Protein AF-A0AA41RZQ9-F1 (afdb_monomer_lite)

Structure (mmCIF, N/CA/C/O backbone):
data_AF-A0AA41RZQ9-F1
#
_entry.id   AF-A0AA41RZQ9-F1
#
loop_
_atom_site.group_PDB
_atom_site.id
_atom_site.type_symbol
_atom_site.label_atom_id
_atom_site.label_alt_id
_atom_site.label_comp_id
_atom_site.label_asym_id
_atom_site.label_entity_id
_atom_site.label_seq_id
_atom_site.pdbx_PDB_ins_code
_atom_site.Cartn_x
_atom_site.Cartn_y
_atom_site.Cartn_z
_atom_site.occupancy
_atom_site.B_iso_or_equiv
_atom_site.auth_seq_id
_atom_site.auth_comp_id
_atom_site.auth_asym_id
_atom_site.auth_atom_id
_atom_site.pdbx_PDB_model_num
ATOM 1 N N . MET A 1 1 ? -15.649 8.522 18.827 1.00 57.09 1 MET A N 1
ATOM 2 C CA . MET A 1 1 ? -14.941 8.444 17.532 1.00 57.09 1 MET A CA 1
ATOM 3 C C . MET A 1 1 ? -14.720 9.834 16.928 1.00 57.09 1 MET A C 1
ATOM 5 O O . MET A 1 1 ? -15.379 10.182 15.970 1.00 57.09 1 MET A O 1
ATOM 9 N N . PHE A 1 2 ? -13.827 10.656 17.493 1.00 58.47 2 PHE A N 1
ATOM 10 C CA . PHE A 1 2 ? -13.398 11.924 16.856 1.00 58.47 2 PHE A CA 1
ATOM 11 C C . PHE A 1 2 ? -11.950 12.274 17.238 1.00 58.47 2 PHE A C 1
ATOM 13 O O . PHE A 1 2 ? -11.165 12.688 16.394 1.00 58.47 2 PHE A O 1
ATOM 20 N N . VAL A 1 3 ? -11.557 12.008 18.491 1.00 63.50 3 VAL A N 1
ATOM 21 C CA . VAL A 1 3 ? -10.200 12.287 19.000 1.00 63.50 3 VAL A CA 1
ATOM 22 C C . VAL A 1 3 ? -9.139 11.362 18.390 1.00 63.50 3 VAL A C 1
ATOM 24 O O . VAL A 1 3 ? -8.074 11.828 18.005 1.00 63.50 3 VAL A O 1
ATOM 27 N N . VAL A 1 4 ? -9.437 10.066 18.242 1.00 66.88 4 VAL A N 1
ATOM 28 C CA . VAL A 1 4 ? -8.477 9.084 17.702 1.00 66.88 4 VAL A CA 1
ATOM 29 C C . VAL A 1 4 ? -8.164 9.367 16.232 1.00 66.88 4 VAL A C 1
ATOM 31 O O . VAL A 1 4 ? -7.001 9.401 15.856 1.00 66.88 4 VAL A O 1
ATOM 34 N N . ASN A 1 5 ? -9.174 9.694 15.427 1.00 63.34 5 ASN A N 1
ATOM 35 C CA . ASN A 1 5 ? -8.985 10.026 14.014 1.00 63.34 5 ASN A CA 1
ATOM 36 C C . ASN A 1 5 ? -8.180 11.316 13.826 1.00 63.34 5 ASN A C 1
ATOM 38 O O . ASN A 1 5 ? -7.291 11.356 12.983 1.00 63.34 5 ASN A O 1
ATOM 42 N N . GLY A 1 6 ? -8.414 12.333 14.665 1.00 67.25 6 GLY A N 1
ATOM 43 C CA . GLY A 1 6 ? -7.599 13.551 14.673 1.00 67.25 6 GLY A CA 1
ATOM 44 C C . GLY A 1 6 ? -6.131 13.289 15.025 1.00 67.25 6 GLY A C 1
ATOM 45 O O . GLY A 1 6 ? -5.241 13.883 14.418 1.00 67.25 6 GLY A O 1
ATOM 46 N N . LEU A 1 7 ? -5.861 12.355 15.944 1.00 64.56 7 LEU A N 1
ATOM 47 C CA . LEU A 1 7 ? -4.500 11.920 16.263 1.00 64.56 7 LEU A CA 1
ATOM 48 C C . LEU A 1 7 ? -3.869 11.148 15.096 1.00 64.56 7 LEU A C 1
ATOM 50 O O . LEU A 1 7 ? -2.744 11.466 14.722 1.00 64.56 7 LEU A O 1
ATOM 54 N N . ILE A 1 8 ? -4.594 10.219 14.457 1.00 69.00 8 ILE A N 1
ATOM 55 C CA . ILE A 1 8 ? -4.119 9.500 13.260 1.00 69.00 8 ILE A CA 1
ATOM 56 C C . ILE A 1 8 ? -3.771 10.498 12.145 1.00 69.00 8 ILE A C 1
ATOM 58 O O . ILE A 1 8 ? -2.697 10.399 11.561 1.00 69.00 8 ILE A O 1
ATOM 62 N N . THR A 1 9 ? -4.618 11.506 11.894 1.00 65.06 9 THR A N 1
ATOM 63 C CA . THR A 1 9 ? -4.348 12.553 10.893 1.00 65.06 9 THR A CA 1
ATOM 64 C C . THR A 1 9 ? -3.128 13.409 11.261 1.00 65.06 9 THR A C 1
ATOM 66 O O . THR A 1 9 ? -2.341 13.753 10.381 1.00 65.06 9 THR A O 1
ATOM 69 N N . CYS A 1 10 ? -2.941 13.767 12.535 1.00 67.12 10 CYS A N 1
ATOM 70 C CA . CYS A 1 10 ? -1.769 14.532 12.975 1.00 67.12 10 CYS A CA 1
ATOM 71 C C . CYS A 1 10 ? -0.471 13.737 12.809 1.00 67.12 10 CYS A C 1
ATOM 73 O O . CYS A 1 10 ? 0.483 14.254 12.234 1.00 67.12 10 CYS A O 1
ATOM 75 N N . TYR A 1 11 ? -0.442 12.480 13.255 1.00 63.09 11 TYR A N 1
ATOM 76 C CA . TYR A 1 11 ? 0.741 11.628 13.124 1.00 63.09 11 TYR A CA 1
ATOM 77 C C . TYR A 1 11 ? 1.063 11.320 11.657 1.00 63.09 11 TYR A C 1
ATOM 79 O O . TYR A 1 11 ? 2.214 11.407 11.249 1.00 63.09 11 TYR A O 1
ATOM 87 N N . ALA A 1 12 ? 0.048 11.091 10.826 1.00 65.25 12 ALA A N 1
ATOM 88 C CA . ALA A 1 12 ? 0.201 10.915 9.386 1.00 65.25 12 ALA A CA 1
ATOM 89 C C . ALA A 1 12 ? 0.819 12.137 8.680 1.00 65.25 12 ALA A C 1
ATOM 91 O O . ALA A 1 12 ? 1.601 11.992 7.745 1.00 65.25 12 ALA A O 1
ATOM 92 N N . ARG A 1 13 ? 0.485 13.354 9.122 1.00 61.97 13 ARG A N 1
ATOM 93 C CA . ARG A 1 13 ? 0.969 14.605 8.511 1.00 61.97 13 ARG A CA 1
ATOM 94 C C . ARG A 1 13 ? 2.348 15.045 8.996 1.00 61.97 13 ARG A C 1
ATOM 96 O O . ARG A 1 13 ? 2.924 15.932 8.381 1.00 61.97 13 ARG A O 1
ATOM 103 N N . LEU A 1 14 ? 2.861 14.434 10.060 1.00 63.09 14 LEU A N 1
ATOM 104 C CA . LEU A 1 14 ? 4.212 14.643 10.583 1.00 63.09 14 LEU A CA 1
ATOM 105 C C . LEU A 1 14 ? 5.202 13.577 10.069 1.00 63.09 14 LEU A C 1
ATOM 107 O O . LEU A 1 14 ? 6.242 13.392 10.684 1.00 63.09 14 LEU A O 1
ATOM 111 N N . GLU A 1 15 ? 4.850 12.841 9.001 1.00 62.88 15 GLU A N 1
ATOM 112 C CA . GLU A 1 15 ? 5.563 11.647 8.488 1.00 62.88 15 GLU A CA 1
ATOM 113 C C . GLU A 1 15 ? 5.684 10.493 9.513 1.00 62.88 15 GLU A C 1
ATOM 115 O O . GLU A 1 15 ? 6.257 9.439 9.240 1.00 62.88 15 GLU A O 1
ATOM 120 N N . GLU A 1 16 ? 5.025 10.622 10.668 1.00 64.56 16 GLU A N 1
ATOM 121 C CA . GLU A 1 16 ? 4.957 9.647 11.763 1.00 64.56 16 GLU A CA 1
ATOM 122 C C . GLU A 1 16 ? 3.873 8.585 11.509 1.00 64.56 16 GLU A C 1
ATOM 124 O O . GLU A 1 16 ? 2.996 8.272 12.324 1.00 64.56 16 GLU A O 1
ATOM 129 N N . LEU A 1 17 ? 3.952 7.995 10.324 1.00 66.75 17 LEU A N 1
ATOM 130 C CA . LEU A 1 17 ? 3.040 6.997 9.783 1.00 66.75 17 LEU A CA 1
ATOM 131 C C . LEU A 1 17 ? 2.806 5.770 10.659 1.00 66.75 17 LEU A C 1
ATOM 133 O O . LEU A 1 17 ? 1.712 5.205 10.683 1.00 66.75 17 LEU A O 1
ATOM 137 N N . GLY A 1 18 ? 3.832 5.348 11.390 1.00 61.91 18 GLY A N 1
ATOM 138 C CA . GLY A 1 18 ? 3.736 4.210 12.299 1.00 61.91 18 GLY A CA 1
ATOM 139 C C . GLY A 1 18 ? 2.870 4.507 13.524 1.00 61.91 18 GLY A C 1
ATOM 140 O O . GLY A 1 18 ? 2.156 3.623 14.002 1.00 61.91 18 GLY A O 1
ATOM 141 N N . LEU A 1 19 ? 2.896 5.747 14.023 1.00 65.50 19 LEU A N 1
ATOM 142 C CA . LEU A 1 19 ? 2.047 6.179 15.136 1.00 65.50 19 LEU A CA 1
ATOM 143 C C . LEU A 1 19 ? 0.600 6.350 14.683 1.00 65.50 19 LEU A C 1
ATOM 145 O O . LEU A 1 19 ? -0.313 5.925 15.394 1.00 65.50 19 LEU A O 1
ATOM 149 N N . ALA A 1 20 ? 0.406 6.859 13.464 1.00 67.69 20 ALA A N 1
ATOM 150 C CA . ALA A 1 20 ? -0.893 6.847 12.813 1.00 67.69 20 ALA A CA 1
ATOM 151 C C . ALA A 1 20 ? -1.441 5.406 12.743 1.00 67.69 20 ALA A C 1
ATOM 153 O O . ALA A 1 20 ? -2.563 5.160 13.185 1.00 67.69 20 ALA A O 1
ATOM 154 N N . ARG A 1 21 ? -0.629 4.429 12.296 1.00 71.38 21 ARG A N 1
ATOM 155 C CA . ARG A 1 21 ? -1.060 3.027 12.113 1.00 71.38 21 ARG A CA 1
ATOM 156 C C . ARG A 1 21 ? -1.428 2.331 13.416 1.00 71.38 21 ARG A C 1
ATOM 158 O O . ARG A 1 21 ? -2.428 1.633 13.474 1.00 71.38 21 ARG A O 1
ATOM 165 N N . LYS A 1 22 ? -0.665 2.550 14.488 1.00 69.31 22 LYS A N 1
ATOM 166 C CA . LYS A 1 22 ? -0.963 1.949 15.800 1.00 69.31 22 LYS A CA 1
ATOM 167 C C . LYS A 1 22 ? -2.281 2.433 16.377 1.00 69.31 22 LYS A C 1
ATOM 169 O O . LYS A 1 22 ? -3.031 1.647 16.947 1.00 69.31 22 LYS A O 1
ATOM 174 N N . LEU A 1 23 ? -2.553 3.724 16.231 1.00 70.44 23 LEU A N 1
ATOM 175 C CA . LEU A 1 23 ? -3.832 4.281 16.642 1.00 70.44 23 LEU A CA 1
ATOM 176 C C . LEU A 1 23 ? -4.957 3.731 15.777 1.00 70.44 23 LEU A C 1
ATOM 178 O O . LEU A 1 23 ? -6.001 3.369 16.298 1.00 70.44 23 LEU A O 1
ATOM 182 N N . PHE A 1 24 ? -4.711 3.603 14.480 1.00 68.62 24 PHE A N 1
ATOM 183 C CA . PHE A 1 24 ? -5.636 3.017 13.529 1.00 68.62 24 PHE A CA 1
ATOM 184 C C . PHE A 1 24 ? -5.972 1.537 13.827 1.00 68.62 24 PHE A C 1
ATOM 186 O O . PHE A 1 24 ? -7.134 1.133 13.764 1.00 68.62 24 PHE A O 1
ATOM 193 N N . ASP A 1 25 ? -4.992 0.734 14.243 1.00 71.56 25 ASP A N 1
ATOM 194 C CA . ASP A 1 25 ? -5.188 -0.686 14.552 1.00 71.56 25 ASP A CA 1
ATOM 195 C C . ASP A 1 25 ? -5.919 -0.915 15.887 1.00 71.56 25 ASP A C 1
ATOM 197 O O . ASP A 1 25 ? -6.648 -1.899 16.013 1.00 71.56 25 ASP A O 1
ATOM 201 N N . GLN A 1 26 ? -5.768 0.005 16.851 1.00 73.94 26 GLN A N 1
ATOM 202 C CA . GLN A 1 26 ? -6.446 -0.005 18.160 1.00 73.94 26 GLN A CA 1
ATOM 203 C C . GLN A 1 26 ? -7.918 0.419 18.100 1.00 73.94 26 GLN A C 1
ATOM 205 O O . GLN A 1 26 ? -8.649 0.284 19.084 1.00 73.94 26 GLN A O 1
ATOM 210 N N . VAL A 1 27 ? -8.370 0.937 16.960 1.00 73.31 27 VAL A N 1
ATOM 211 C CA . VAL A 1 27 ? -9.779 1.241 16.741 1.00 73.31 27 VAL A CA 1
ATOM 212 C C . VAL A 1 27 ? -10.515 -0.071 16.445 1.00 73.31 27 VAL A C 1
ATOM 214 O O . VAL A 1 27 ? -10.282 -0.710 15.424 1.00 73.31 27 VAL A O 1
ATOM 217 N N . GLN A 1 28 ? -11.402 -0.477 17.361 1.00 63.06 28 GLN A N 1
ATOM 218 C CA . GLN A 1 28 ? -12.206 -1.704 17.248 1.00 63.06 28 GLN A CA 1
ATOM 219 C C . GLN A 1 28 ? -13.227 -1.626 16.095 1.00 63.06 28 GLN A C 1
ATOM 221 O O . GLN A 1 28 ? -13.460 -2.614 15.408 1.00 63.06 28 GLN A O 1
ATOM 226 N N . GLU A 1 29 ? -13.796 -0.436 15.867 1.00 61.56 29 GLU A N 1
ATOM 227 C CA . GLU A 1 29 ? -14.684 -0.106 14.745 1.00 61.56 29 GLU A CA 1
ATOM 228 C C . GLU A 1 29 ? -14.038 0.993 13.905 1.00 61.56 29 GLU A C 1
ATOM 230 O O . GLU A 1 29 ? -14.179 2.187 14.178 1.00 61.56 29 GLU A O 1
ATOM 235 N N . ARG A 1 30 ? -13.231 0.576 12.927 1.00 71.31 30 ARG A N 1
ATOM 236 C CA . ARG A 1 30 ? -12.500 1.491 12.045 1.00 71.31 30 ARG A CA 1
ATOM 237 C C . ARG A 1 30 ? -13.498 2.185 11.134 1.00 71.31 30 ARG A C 1
ATOM 239 O O . ARG A 1 30 ? -14.131 1.542 10.301 1.00 71.31 30 ARG A O 1
ATOM 246 N N . ASP A 1 31 ? -13.638 3.495 11.298 1.00 66.31 31 ASP A N 1
ATOM 247 C CA . ASP A 1 31 ? -14.477 4.313 10.431 1.00 66.31 31 ASP A CA 1
ATOM 248 C C . ASP A 1 31 ? -13.686 4.836 9.222 1.00 66.31 31 ASP A C 1
ATOM 250 O O . ASP A 1 31 ? -12.456 4.786 9.159 1.00 66.31 31 ASP A O 1
ATOM 254 N N . ILE A 1 32 ? -14.400 5.366 8.236 1.00 59.38 32 ILE A N 1
ATOM 255 C CA . ILE A 1 32 ? -13.812 5.869 6.986 1.00 59.38 32 ILE A CA 1
ATOM 256 C C . ILE A 1 32 ? -12.765 6.970 7.248 1.00 59.38 32 ILE A C 1
ATOM 258 O O . ILE A 1 32 ? -11.804 7.126 6.496 1.00 59.38 32 ILE A O 1
ATOM 262 N N . VAL A 1 33 ? -12.899 7.719 8.342 1.00 69.12 33 VAL A N 1
ATOM 263 C CA . VAL A 1 33 ? -11.984 8.813 8.685 1.00 69.12 33 VAL A CA 1
ATOM 264 C C . VAL A 1 33 ? -10.650 8.272 9.219 1.00 69.12 33 VAL A C 1
ATOM 266 O O . VAL A 1 33 ? -9.596 8.847 8.931 1.00 69.12 33 VAL A O 1
ATOM 269 N N . SER A 1 34 ? -10.666 7.142 9.930 1.00 64.44 34 SER A N 1
ATOM 270 C CA . SER A 1 34 ? -9.462 6.451 10.404 1.00 64.44 34 SER A CA 1
ATOM 271 C C . SER A 1 34 ? -8.603 5.916 9.243 1.00 64.44 34 SER A C 1
ATOM 273 O O . SER A 1 34 ? -7.396 6.165 9.215 1.00 64.44 34 SER A O 1
ATOM 275 N N . TRP A 1 35 ? -9.216 5.300 8.224 1.00 67.81 35 TRP A N 1
ATOM 276 C CA . TRP A 1 35 ? -8.515 4.797 7.030 1.00 67.81 35 TRP A CA 1
ATOM 277 C C . TRP A 1 35 ? -7.963 5.941 6.170 1.00 67.81 35 TRP A C 1
ATOM 279 O O . TRP A 1 35 ? -6.797 5.916 5.771 1.00 67.81 35 TRP A O 1
ATOM 289 N N . ASN A 1 36 ? -8.756 7.001 5.973 1.00 62.78 36 ASN A N 1
ATOM 290 C CA . ASN A 1 36 ? -8.339 8.187 5.214 1.00 62.78 36 ASN A CA 1
ATOM 291 C C . ASN A 1 36 ? -7.133 8.891 5.843 1.00 62.78 36 ASN A C 1
ATOM 293 O O . ASN A 1 36 ? -6.280 9.434 5.143 1.00 62.78 36 ASN A O 1
ATOM 297 N N . SER A 1 37 ? -7.038 8.855 7.169 1.00 69.44 37 SER A N 1
ATOM 298 C CA . SER A 1 37 ? -5.905 9.423 7.894 1.00 69.44 37 SER A CA 1
ATOM 299 C C . SER A 1 37 ? -4.635 8.592 7.714 1.00 69.44 37 SER A C 1
ATOM 301 O O . SER A 1 37 ? -3.552 9.157 7.597 1.00 69.44 37 SER A O 1
ATOM 303 N N . MET A 1 38 ? -4.756 7.267 7.626 1.00 69.69 38 MET A N 1
ATOM 304 C CA . MET A 1 38 ? -3.619 6.386 7.368 1.00 69.69 38 MET A CA 1
ATOM 305 C C . MET A 1 38 ? -3.035 6.562 5.979 1.00 69.69 38 MET A C 1
ATOM 307 O O . MET A 1 38 ? -1.822 6.703 5.827 1.00 69.69 38 MET A O 1
ATOM 311 N N . ILE A 1 39 ? -3.901 6.593 4.975 1.00 63.88 39 ILE A N 1
ATOM 312 C CA . ILE A 1 39 ? -3.506 6.712 3.572 1.00 63.88 39 ILE A CA 1
ATOM 313 C C . ILE A 1 39 ? -2.881 8.091 3.309 1.00 63.88 39 ILE A C 1
ATOM 315 O O . ILE A 1 39 ? -1.841 8.190 2.657 1.00 63.88 39 ILE A O 1
ATOM 319 N N . ALA A 1 40 ? -3.429 9.154 3.910 1.00 65.69 40 ALA A N 1
ATOM 320 C CA . ALA A 1 40 ? -2.863 10.500 3.812 1.00 65.69 40 ALA A CA 1
ATOM 321 C C . ALA A 1 40 ? -1.444 10.608 4.397 1.00 65.69 40 ALA A C 1
ATOM 323 O O . ALA A 1 40 ? -0.656 11.440 3.947 1.00 65.69 40 ALA A O 1
ATOM 324 N N . GLY A 1 41 ? -1.098 9.768 5.373 1.00 62.72 41 GLY A N 1
ATOM 325 C CA . GLY A 1 41 ? 0.270 9.692 5.865 1.00 62.72 41 GLY A CA 1
ATOM 326 C C . GLY A 1 41 ? 1.166 8.854 4.962 1.00 62.72 41 GLY A C 1
ATOM 327 O O . GLY A 1 41 ? 2.282 9.275 4.686 1.00 62.72 41 GLY A O 1
ATOM 328 N N . TYR A 1 42 ? 0.680 7.725 4.424 1.00 61.50 42 TYR A N 1
ATOM 329 C CA . TYR A 1 42 ? 1.497 6.809 3.599 1.00 61.50 42 TYR A CA 1
ATOM 330 C C . TYR A 1 42 ? 1.827 7.416 2.242 1.00 61.50 42 TYR A C 1
ATOM 332 O O . TYR A 1 42 ? 2.835 7.073 1.631 1.00 61.50 42 TYR A O 1
ATOM 340 N N . SER A 1 43 ? 1.029 8.394 1.820 1.00 54.91 43 SER A N 1
ATOM 341 C CA . SER A 1 43 ? 1.289 9.271 0.685 1.00 54.91 43 SER A CA 1
ATOM 342 C C . SER A 1 43 ? 2.550 10.148 0.830 1.00 54.91 43 SER A C 1
ATOM 344 O O . SER A 1 43 ? 2.918 10.791 -0.154 1.00 54.91 43 SER A O 1
ATOM 346 N N . GLN A 1 44 ? 3.199 10.202 2.002 1.00 57.31 44 GLN A N 1
ATOM 347 C CA . GLN A 1 44 ? 4.433 10.971 2.237 1.00 57.31 44 GLN A CA 1
ATOM 348 C C . GLN A 1 44 ? 5.698 10.103 2.409 1.00 57.31 44 GLN A C 1
ATOM 350 O O . GLN A 1 44 ? 6.787 10.659 2.477 1.00 57.31 44 GLN A O 1
ATOM 355 N N . CYS A 1 45 ? 5.606 8.763 2.428 1.00 55.53 45 CYS A N 1
ATOM 356 C CA . CYS A 1 45 ? 6.773 7.887 2.621 1.00 55.53 45 CYS A CA 1
ATOM 357 C C . CYS A 1 45 ? 6.944 6.834 1.510 1.00 55.53 45 CYS A C 1
ATOM 359 O O . CYS A 1 45 ? 5.992 6.175 1.099 1.00 55.53 45 CYS A O 1
ATOM 361 N N . ASP A 1 46 ? 8.193 6.665 1.068 1.00 59.84 46 ASP A N 1
ATOM 362 C CA . ASP A 1 46 ? 8.659 5.850 -0.064 1.00 59.84 46 ASP A CA 1
ATOM 363 C C . ASP A 1 46 ? 8.269 4.352 -0.058 1.00 59.84 46 ASP A C 1
ATOM 365 O O . ASP A 1 46 ? 7.848 3.763 0.941 1.00 59.84 46 ASP A O 1
ATOM 369 N N . GLY A 1 47 ? 8.489 3.697 -1.209 1.00 55.72 47 GLY A N 1
ATOM 370 C CA . GLY A 1 47 ? 8.012 2.348 -1.545 1.00 55.72 47 GLY A CA 1
ATOM 371 C C . GLY A 1 47 ? 8.464 1.172 -0.657 1.00 55.72 47 GLY A C 1
ATOM 372 O O . GLY A 1 47 ? 7.950 0.064 -0.800 1.00 55.72 47 GLY A O 1
ATOM 373 N N . ILE A 1 48 ? 9.376 1.376 0.295 1.00 57.56 48 ILE A N 1
ATOM 374 C CA . ILE A 1 48 ? 9.764 0.346 1.277 1.00 57.56 48 ILE A CA 1
ATOM 375 C C . ILE A 1 48 ? 8.673 0.169 2.351 1.00 57.56 48 ILE A C 1
ATOM 377 O O . ILE A 1 48 ? 8.400 -0.955 2.774 1.00 57.56 48 ILE A O 1
ATOM 381 N N . SER A 1 49 ? 7.995 1.253 2.748 1.00 61.72 49 SER A N 1
ATOM 382 C CA . SER A 1 49 ? 6.984 1.249 3.820 1.00 61.72 49 SER A CA 1
ATOM 383 C C . SER A 1 49 ? 5.748 0.417 3.480 1.00 61.72 49 SER A C 1
ATOM 385 O O . SER A 1 49 ? 5.157 -0.225 4.347 1.00 61.72 49 SER A O 1
ATOM 387 N N . TYR A 1 50 ? 5.398 0.365 2.202 1.00 65.25 50 TYR A N 1
ATOM 388 C CA . TYR A 1 50 ? 4.274 -0.420 1.717 1.00 65.25 50 TYR A CA 1
ATOM 389 C C . TYR A 1 50 ? 4.580 -1.922 1.712 1.00 65.25 50 TYR A C 1
ATOM 391 O O . TYR A 1 50 ? 3.749 -2.716 2.147 1.00 65.25 50 TYR A O 1
ATOM 399 N N . GLY A 1 51 ? 5.784 -2.332 1.294 1.00 67.31 51 GLY A N 1
ATOM 400 C CA . GLY A 1 51 ? 6.149 -3.753 1.211 1.00 67.31 51 GLY A CA 1
ATOM 401 C C . GLY A 1 51 ? 6.036 -4.485 2.553 1.00 67.31 51 GLY A C 1
ATOM 402 O O . GLY A 1 51 ? 5.580 -5.627 2.603 1.00 67.31 51 GLY A O 1
ATOM 403 N N . CYS A 1 52 ? 6.373 -3.810 3.654 1.00 66.31 52 CYS A N 1
ATOM 404 C CA . CYS A 1 52 ? 6.229 -4.354 5.005 1.00 66.31 52 CYS A CA 1
ATOM 405 C C . CYS A 1 52 ? 4.764 -4.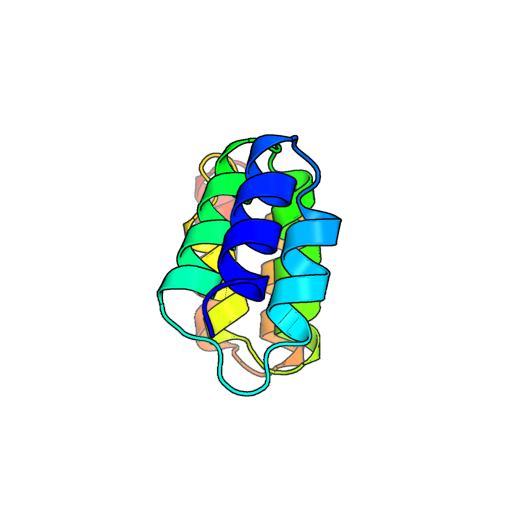506 5.440 1.00 66.31 52 CYS A C 1
ATOM 407 O O . CYS A 1 52 ? 4.417 -5.479 6.108 1.00 66.31 52 CYS A O 1
ATOM 409 N N . MET A 1 53 ? 3.894 -3.571 5.060 1.00 68.12 53 MET A N 1
ATOM 410 C CA . MET A 1 53 ? 2.471 -3.668 5.374 1.00 68.12 53 MET A CA 1
ATOM 411 C C . MET A 1 53 ? 1.766 -4.746 4.554 1.00 68.12 53 MET A C 1
ATOM 413 O O . MET A 1 53 ? 0.958 -5.487 5.102 1.00 68.12 53 MET A O 1
ATOM 417 N N . ILE A 1 54 ? 2.110 -4.872 3.273 1.00 73.31 54 ILE A N 1
ATOM 418 C CA . ILE A 1 54 ? 1.633 -5.957 2.411 1.00 73.31 54 ILE A CA 1
ATOM 419 C C . ILE A 1 54 ? 1.987 -7.305 3.032 1.00 73.31 54 ILE A C 1
ATOM 421 O O . ILE A 1 54 ? 1.123 -8.158 3.185 1.00 73.31 54 ILE A O 1
ATOM 425 N N . PHE A 1 55 ? 3.236 -7.481 3.466 1.00 73.62 55 PHE A N 1
ATOM 426 C CA . PHE A 1 55 ? 3.655 -8.709 4.139 1.00 73.62 55 PHE A CA 1
ATOM 427 C C . PHE A 1 55 ? 2.876 -8.959 5.442 1.00 73.62 55 PHE A C 1
ATOM 429 O O . PHE A 1 55 ? 2.453 -10.082 5.713 1.00 73.62 55 PHE A O 1
ATOM 436 N N . GLY A 1 56 ? 2.649 -7.909 6.236 1.00 71.25 56 GLY A N 1
ATOM 437 C CA . GLY A 1 56 ? 1.867 -7.987 7.469 1.00 71.25 56 GLY A CA 1
ATOM 438 C C . GLY A 1 56 ? 0.418 -8.416 7.233 1.00 71.25 56 GLY A C 1
ATOM 439 O O . GLY A 1 56 ? -0.063 -9.320 7.912 1.00 71.25 56 GLY A O 1
ATOM 440 N N . TYR A 1 57 ? -0.254 -7.815 6.254 1.00 73.50 57 TYR A N 1
ATOM 441 C CA . TYR A 1 57 ? -1.626 -8.158 5.890 1.00 73.50 57 TYR A CA 1
ATOM 442 C C . TYR A 1 57 ? -1.729 -9.577 5.317 1.00 73.50 57 TYR A C 1
ATOM 444 O O . TYR A 1 57 ? -2.575 -10.354 5.758 1.00 73.50 57 TYR A O 1
ATOM 452 N N . MET A 1 58 ? -0.788 -9.964 4.450 1.00 74.50 58 MET A N 1
ATOM 453 C CA . MET A 1 58 ? -0.708 -11.322 3.907 1.00 74.50 58 MET A CA 1
ATOM 454 C C . MET A 1 58 ? -0.583 -12.375 5.015 1.00 74.50 58 MET A C 1
ATOM 456 O O . MET A 1 58 ? -1.324 -13.348 5.012 1.00 74.50 58 MET A O 1
ATOM 460 N N . ASN A 1 59 ? 0.288 -12.190 6.008 1.00 70.81 59 ASN A N 1
ATOM 461 C CA . ASN A 1 59 ? 0.466 -13.186 7.077 1.00 70.81 59 ASN A CA 1
ATOM 462 C C . ASN A 1 59 ? -0.751 -13.356 7.998 1.00 70.81 59 ASN A C 1
ATOM 464 O O . ASN A 1 59 ? -0.864 -14.375 8.675 1.00 70.81 59 ASN A O 1
ATOM 468 N N . HIS A 1 60 ? -1.641 -12.366 8.050 1.00 71.94 60 HIS A N 1
ATOM 469 C CA . HIS A 1 60 ? -2.868 -12.427 8.846 1.00 71.94 60 HIS A CA 1
ATOM 470 C C . HIS A 1 60 ? -4.083 -12.873 8.020 1.00 71.94 60 HIS A C 1
ATOM 472 O O . HIS A 1 60 ? -5.199 -12.874 8.533 1.00 71.94 60 HIS A O 1
ATOM 478 N N . GLY A 1 61 ? -3.877 -13.253 6.755 1.00 70.50 61 GLY A N 1
ATOM 479 C 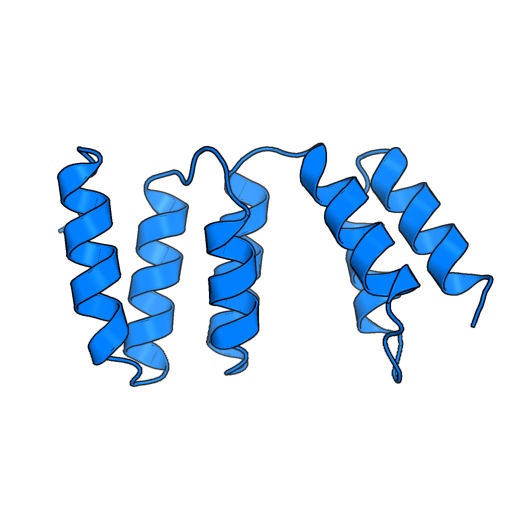CA . GLY A 1 61 ? -4.947 -13.661 5.847 1.00 70.50 61 GLY A CA 1
ATOM 480 C C . GLY A 1 61 ? -5.776 -12.498 5.297 1.00 70.50 61 GLY A C 1
ATOM 481 O O . GLY A 1 61 ? -6.731 -12.735 4.565 1.00 70.50 61 GLY A O 1
ATOM 482 N N . PHE A 1 62 ? -5.392 -11.252 5.589 1.00 76.19 62 PHE A N 1
ATOM 483 C CA . PHE A 1 62 ? -5.968 -10.027 5.024 1.00 76.19 62 PHE A CA 1
ATOM 484 C C . PHE A 1 62 ? -5.371 -9.768 3.637 1.00 76.19 62 PHE A C 1
ATOM 486 O O . PHE A 1 62 ? -4.707 -8.766 3.371 1.00 76.19 62 PHE A O 1
ATOM 493 N N . VAL A 1 63 ? -5.493 -10.771 2.769 1.00 78.12 63 VAL A N 1
ATOM 494 C CA . VAL A 1 63 ? -4.874 -10.784 1.441 1.00 78.12 63 VAL A CA 1
ATOM 495 C C . VAL A 1 63 ? -5.433 -9.654 0.582 1.00 78.12 63 VAL A C 1
ATOM 497 O O . VAL A 1 63 ? -4.681 -9.019 -0.155 1.00 78.12 63 VAL A O 1
ATOM 500 N N . ASP A 1 64 ? -6.723 -9.366 0.719 1.00 76.25 64 ASP A N 1
ATOM 501 C CA . ASP A 1 64 ? -7.398 -8.313 -0.029 1.00 76.25 64 ASP A CA 1
ATOM 502 C C . ASP A 1 64 ? -6.876 -6.924 0.382 1.00 76.25 64 ASP A C 1
ATOM 504 O O . ASP A 1 64 ? -6.487 -6.138 -0.481 1.00 76.25 64 ASP A O 1
ATOM 508 N N . GLU A 1 65 ? -6.706 -6.664 1.683 1.00 73.19 65 GLU A N 1
ATOM 509 C CA . GLU A 1 65 ? -6.140 -5.415 2.213 1.00 73.19 65 GLU A CA 1
ATOM 510 C C . GLU A 1 65 ? -4.658 -5.242 1.837 1.00 73.19 65 GLU A C 1
ATOM 512 O O . GLU A 1 65 ? -4.180 -4.132 1.588 1.00 73.19 65 GLU A O 1
ATOM 517 N N . ALA A 1 66 ? -3.912 -6.347 1.757 1.00 75.25 66 ALA A N 1
ATOM 518 C CA . ALA A 1 66 ? -2.535 -6.341 1.279 1.00 75.25 66 ALA A CA 1
ATOM 519 C C . ALA A 1 66 ? -2.448 -5.988 -0.214 1.00 75.25 66 ALA A C 1
ATOM 521 O O . ALA A 1 66 ? -1.573 -5.227 -0.628 1.00 75.25 66 ALA A O 1
ATOM 522 N N . LEU A 1 67 ? -3.341 -6.551 -1.029 1.00 77.31 67 LEU A N 1
ATOM 523 C CA . LEU A 1 67 ? -3.410 -6.291 -2.466 1.00 77.31 67 LEU A CA 1
ATOM 524 C C . LEU A 1 67 ? -3.824 -4.852 -2.756 1.00 77.31 67 LEU A C 1
ATOM 526 O O . LEU A 1 67 ? -3.256 -4.222 -3.650 1.00 77.31 67 LEU A O 1
ATOM 530 N N . GLU A 1 68 ? -4.782 -4.330 -1.994 1.00 75.75 68 GLU A N 1
ATOM 531 C CA . GLU A 1 68 ? -5.190 -2.929 -2.060 1.00 75.75 68 GLU A CA 1
ATOM 532 C C . GLU A 1 68 ? -4.004 -2.010 -1.787 1.00 75.75 68 GLU A C 1
ATOM 534 O O . GLU A 1 68 ? -3.702 -1.137 -2.602 1.00 75.75 68 GLU A O 1
ATOM 539 N N . LEU A 1 69 ? -3.238 -2.287 -0.731 1.00 70.00 69 LEU A N 1
ATOM 540 C CA . LEU A 1 69 ? -2.070 -1.482 -0.411 1.00 70.00 69 LEU A CA 1
ATOM 541 C C . LEU A 1 69 ? -0.977 -1.548 -1.490 1.00 70.00 69 LEU A C 1
ATOM 543 O O . LEU A 1 69 ? -0.306 -0.557 -1.774 1.00 70.00 69 LEU A O 1
ATOM 547 N N . PHE A 1 70 ? -0.783 -2.708 -2.113 1.00 75.38 70 PHE A N 1
ATOM 548 C CA . PHE A 1 70 ? 0.181 -2.855 -3.200 1.00 75.38 70 PHE A CA 1
ATOM 549 C C . PHE A 1 70 ? -0.209 -2.053 -4.439 1.00 75.38 70 PHE A C 1
ATOM 551 O O . PHE A 1 70 ? 0.644 -1.415 -5.055 1.00 75.38 70 PHE A O 1
ATOM 558 N N . ARG A 1 71 ? -1.499 -2.039 -4.781 1.00 73.25 71 ARG A N 1
ATOM 559 C CA . ARG A 1 71 ? -2.029 -1.268 -5.913 1.00 73.25 71 ARG A CA 1
ATOM 560 C C . ARG A 1 71 ? -1.934 0.245 -5.697 1.00 73.25 71 ARG A C 1
ATOM 562 O O . ARG A 1 71 ? -1.860 0.982 -6.676 1.00 73.25 71 ARG A O 1
ATOM 569 N N . GLU A 1 72 ? -1.894 0.710 -4.447 1.00 70.75 72 GLU A N 1
ATOM 570 C CA . GL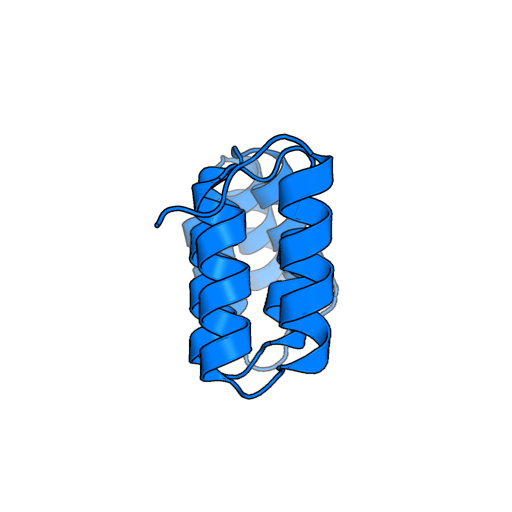U A 1 72 ? -1.689 2.128 -4.107 1.00 70.75 72 GLU A CA 1
ATOM 571 C C . GLU A 1 72 ? -0.240 2.609 -4.311 1.00 70.75 72 GLU A C 1
ATOM 573 O O . GLU A 1 72 ? 0.028 3.814 -4.361 1.00 70.75 72 GLU A O 1
ATOM 578 N N . MET A 1 73 ? 0.714 1.694 -4.488 1.00 69.19 73 MET A N 1
ATOM 579 C CA . MET A 1 73 ? 2.107 2.058 -4.720 1.00 69.19 73 MET A CA 1
ATOM 580 C C . MET A 1 73 ? 2.355 2.562 -6.140 1.00 69.19 73 MET A C 1
ATOM 582 O O . MET A 1 73 ? 2.210 1.830 -7.114 1.00 69.19 73 MET A O 1
ATOM 586 N N . LYS A 1 74 ? 2.878 3.787 -6.265 1.00 65.19 74 LYS A N 1
ATOM 587 C CA . LYS A 1 74 ? 3.288 4.350 -7.568 1.00 65.19 74 LYS A CA 1
ATOM 588 C C . LYS A 1 74 ? 4.564 3.743 -8.148 1.00 65.19 74 LYS A C 1
ATOM 590 O O . LYS A 1 74 ? 4.754 3.784 -9.358 1.00 65.19 74 LYS A O 1
ATOM 595 N N . ASN A 1 75 ? 5.457 3.244 -7.298 1.00 66.06 75 ASN A N 1
ATOM 596 C CA . ASN A 1 75 ? 6.705 2.621 -7.733 1.00 66.06 75 ASN A CA 1
ATOM 597 C C . ASN A 1 75 ? 7.047 1.438 -6.815 1.00 66.06 75 ASN A C 1
ATOM 599 O O . ASN A 1 75 ? 7.868 1.579 -5.901 1.00 66.06 75 ASN A O 1
ATOM 603 N N . PRO A 1 76 ? 6.364 0.294 -6.983 1.00 72.88 76 PRO A N 1
ATOM 604 C CA . PRO A 1 76 ? 6.674 -0.902 -6.220 1.00 72.88 76 PRO A CA 1
ATOM 605 C C . PRO A 1 76 ? 8.070 -1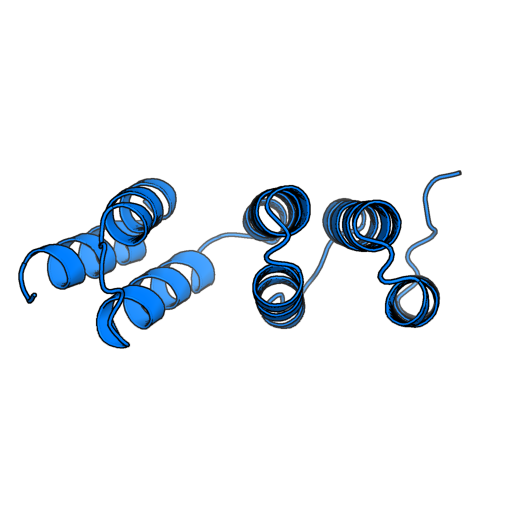.401 -6.597 1.00 72.88 76 PRO A C 1
ATOM 607 O O . PRO A 1 76 ? 8.339 -1.782 -7.736 1.00 72.88 76 PRO A O 1
ATOM 610 N N . GLY A 1 77 ? 8.974 -1.386 -5.619 1.00 74.75 77 GLY A N 1
ATOM 611 C CA . GLY A 1 77 ? 10.313 -1.937 -5.779 1.00 74.75 77 GLY A CA 1
ATOM 612 C C . GLY A 1 77 ? 10.298 -3.465 -5.824 1.00 74.75 77 GLY A C 1
ATOM 613 O O . GLY A 1 77 ? 9.345 -4.115 -5.395 1.00 74.75 77 GLY A O 1
ATOM 614 N N . LEU A 1 78 ? 11.403 -4.051 -6.290 1.00 75.00 78 LEU A N 1
ATOM 615 C CA . LEU A 1 78 ? 11.617 -5.502 -6.371 1.00 75.00 78 LEU A CA 1
ATOM 616 C C . LEU A 1 78 ? 11.274 -6.245 -5.064 1.00 75.00 78 LEU A C 1
ATOM 618 O O . LEU A 1 78 ? 10.654 -7.305 -5.084 1.00 75.00 78 LEU A O 1
ATOM 622 N N . SER A 1 79 ? 11.651 -5.678 -3.917 1.00 72.38 79 SER A N 1
ATOM 623 C CA . SER A 1 79 ? 11.349 -6.253 -2.603 1.00 72.38 79 SER A CA 1
ATOM 624 C C . SER A 1 79 ? 9.847 -6.316 -2.317 1.00 72.38 79 SER A C 1
ATOM 626 O O . SER A 1 79 ? 9.379 -7.301 -1.754 1.00 72.38 79 SER A O 1
ATOM 628 N N . THR A 1 80 ? 9.083 -5.308 -2.737 1.00 76.12 80 THR A N 1
ATOM 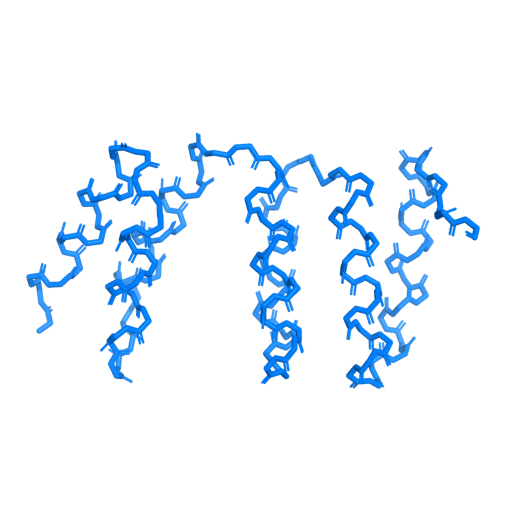629 C CA . THR A 1 80 ? 7.631 -5.252 -2.546 1.00 76.12 80 THR A CA 1
ATOM 630 C C . THR A 1 80 ? 6.918 -6.305 -3.393 1.00 76.12 80 THR A C 1
ATOM 632 O O . THR A 1 80 ? 6.037 -7.000 -2.888 1.00 76.12 80 THR A O 1
ATOM 635 N N . TRP A 1 81 ? 7.343 -6.483 -4.647 1.00 81.25 81 TRP A N 1
ATOM 636 C CA . TRP A 1 81 ? 6.839 -7.543 -5.527 1.00 81.25 81 TRP A CA 1
ATOM 637 C C . TRP A 1 81 ? 7.059 -8.935 -4.931 1.00 81.25 81 TRP A C 1
ATOM 639 O O . TRP A 1 81 ? 6.126 -9.732 -4.846 1.00 81.25 81 TRP A O 1
ATOM 649 N N . ASN A 1 82 ? 8.272 -9.211 -4.450 1.00 80.12 82 ASN A N 1
ATOM 650 C CA . ASN A 1 82 ? 8.602 -10.509 -3.861 1.00 80.12 82 ASN A CA 1
ATOM 651 C C . ASN A 1 82 ? 7.784 -10.788 -2.592 1.00 80.12 82 ASN A C 1
ATOM 653 O O . ASN A 1 82 ? 7.296 -11.904 -2.411 1.00 80.12 82 ASN A O 1
ATOM 657 N N . SER A 1 83 ? 7.593 -9.778 -1.737 1.00 79.69 83 SER A N 1
ATOM 658 C CA . SER A 1 83 ? 6.756 -9.897 -0.538 1.00 79.69 83 SER A CA 1
ATOM 659 C C . SER A 1 83 ? 5.293 -10.181 -0.878 1.00 79.69 83 SER A C 1
ATOM 661 O O . SER A 1 83 ? 4.681 -11.033 -0.233 1.00 79.69 83 SER A O 1
ATOM 663 N N . LEU A 1 84 ? 4.745 -9.527 -1.910 1.00 81.19 84 LEU A N 1
ATOM 664 C CA . LEU A 1 84 ? 3.374 -9.764 -2.365 1.00 81.19 84 LEU A CA 1
ATOM 665 C C . LEU A 1 84 ? 3.200 -11.195 -2.883 1.00 81.19 84 LEU A C 1
ATOM 667 O O . LEU A 1 84 ? 2.317 -11.926 -2.441 1.00 81.19 84 LEU A O 1
ATOM 671 N N . ILE A 1 85 ? 4.071 -11.609 -3.800 1.00 82.81 85 ILE A N 1
ATOM 672 C CA . ILE A 1 85 ? 3.999 -12.914 -4.464 1.00 82.81 85 ILE A CA 1
ATOM 673 C C . ILE A 1 85 ? 4.202 -14.043 -3.445 1.00 82.81 85 ILE A C 1
ATOM 675 O O . ILE A 1 85 ? 3.444 -15.012 -3.449 1.00 82.81 85 ILE A O 1
ATOM 679 N N . SER A 1 86 ? 5.168 -13.906 -2.530 1.00 81.62 86 SER A N 1
ATOM 680 C CA . SER A 1 86 ? 5.402 -14.881 -1.456 1.00 81.62 86 SER A CA 1
ATOM 681 C C . SER A 1 86 ? 4.196 -14.996 -0.515 1.00 81.62 86 SER A C 1
ATOM 683 O O . SER A 1 86 ? 3.771 -16.106 -0.196 1.00 81.62 86 SER A O 1
ATOM 685 N N . GLY A 1 87 ? 3.581 -13.868 -0.139 1.00 81.06 87 GLY A N 1
ATOM 686 C CA . GLY A 1 87 ? 2.371 -13.847 0.687 1.00 81.06 87 GLY A CA 1
ATOM 687 C C . GLY A 1 87 ? 1.162 -14.507 0.015 1.00 81.06 87 GLY A C 1
ATOM 688 O O . GLY A 1 87 ? 0.443 -15.278 0.650 1.00 81.06 87 GLY A O 1
ATOM 689 N N . LEU A 1 88 ? 0.968 -14.289 -1.287 1.00 79.75 88 LEU A N 1
ATOM 690 C CA . LEU A 1 88 ? -0.111 -14.923 -2.056 1.00 79.75 88 LEU A CA 1
ATOM 691 C C . LEU A 1 88 ? 0.058 -16.443 -2.167 1.00 79.75 88 LEU A C 1
ATOM 693 O O . LEU A 1 88 ? -0.925 -17.182 -2.091 1.00 79.75 88 LEU A O 1
ATOM 697 N N . VAL A 1 89 ? 1.300 -16.918 -2.316 1.00 82.12 89 VAL A N 1
ATOM 698 C CA . VAL A 1 89 ? 1.611 -18.355 -2.315 1.00 82.12 89 VAL A CA 1
ATOM 699 C C . VAL A 1 89 ? 1.286 -18.976 -0.958 1.00 82.12 89 VAL A C 1
ATOM 701 O O . VAL A 1 89 ? 0.677 -20.042 -0.912 1.00 82.12 89 VAL A O 1
ATOM 704 N N . GLN A 1 90 ? 1.650 -18.304 0.135 1.00 79.88 90 GLN A N 1
ATOM 705 C CA . GLN A 1 90 ? 1.426 -18.796 1.498 1.00 79.88 90 GLN A CA 1
ATOM 706 C C . GLN A 1 90 ? -0.059 -18.859 1.880 1.00 79.88 90 GLN A C 1
ATOM 708 O O . GLN A 1 90 ? -0.455 -19.754 2.620 1.00 79.88 90 GLN A O 1
ATOM 713 N N . ASN A 1 91 ? -0.890 -17.968 1.334 1.00 81.38 91 ASN A N 1
ATOM 714 C CA . ASN A 1 91 ? -2.335 -17.953 1.580 1.00 81.38 91 ASN A CA 1
ATOM 715 C C . ASN A 1 91 ? -3.149 -18.766 0.553 1.00 81.38 91 ASN A C 1
ATOM 717 O O . ASN A 1 91 ? -4.369 -18.657 0.508 1.00 81.38 91 ASN A O 1
ATOM 721 N N . ASN A 1 92 ? -2.503 -19.600 -0.273 1.00 80.62 92 ASN A N 1
ATOM 722 C CA . ASN A 1 92 ? -3.134 -20.429 -1.314 1.00 80.62 92 ASN A CA 1
ATOM 723 C C . ASN A 1 92 ? -3.881 -19.649 -2.423 1.00 80.62 92 ASN A C 1
ATOM 725 O O . ASN A 1 92 ? -4.684 -20.224 -3.163 1.00 80.62 92 ASN A O 1
ATOM 729 N N . HIS A 1 93 ? -3.583 -18.360 -2.624 1.00 74.56 93 HIS A N 1
ATOM 730 C CA . HIS A 1 93 ? -4.168 -17.535 -3.693 1.00 74.56 93 HIS A CA 1
ATOM 731 C C . HIS A 1 93 ? -3.391 -17.679 -5.012 1.00 74.56 93 HIS A C 1
ATOM 733 O O . HIS A 1 93 ? -2.933 -16.709 -5.617 1.00 74.56 93 HIS A O 1
ATOM 739 N N . HIS A 1 94 ? -3.239 -18.921 -5.480 1.00 66.31 94 HIS A N 1
ATOM 740 C CA . HIS A 1 94 ? -2.366 -19.271 -6.607 1.00 66.31 94 HIS A CA 1
ATOM 741 C C . HIS A 1 94 ? -2.754 -18.630 -7.951 1.00 66.31 94 HIS A C 1
ATOM 743 O O . HIS A 1 94 ? -1.883 -18.457 -8.804 1.00 66.31 94 HIS A O 1
ATOM 749 N N . GLY A 1 95 ? -4.030 -18.272 -8.147 1.00 72.31 95 GLY A N 1
ATOM 750 C CA . GLY A 1 95 ? -4.496 -17.587 -9.360 1.00 72.31 95 GLY A CA 1
ATOM 751 C C . GLY A 1 95 ? -3.829 -16.222 -9.536 1.00 72.31 95 GLY A C 1
ATOM 752 O O . GLY A 1 95 ? -3.221 -15.959 -10.571 1.00 72.31 95 GLY A O 1
ATOM 753 N N . CYS A 1 96 ? -3.825 -15.421 -8.468 1.00 74.25 96 CYS A N 1
ATOM 754 C CA . CYS A 1 96 ? -3.251 -14.077 -8.460 1.00 74.25 96 CYS A CA 1
ATOM 755 C C . CYS A 1 96 ? -1.713 -14.093 -8.546 1.00 74.25 96 CYS A C 1
ATOM 757 O O . CYS A 1 96 ? -1.112 -13.175 -9.096 1.00 74.25 96 CYS A O 1
ATOM 759 N N . VAL A 1 97 ? -1.047 -15.148 -8.052 1.00 78.50 97 VAL A N 1
ATOM 760 C CA . VAL A 1 97 ? 0.429 -15.260 -8.064 1.00 78.50 97 VAL A CA 1
ATOM 761 C C . VAL A 1 97 ? 1.000 -15.161 -9.480 1.00 78.50 97 VAL A C 1
ATOM 763 O O . VAL A 1 97 ? 1.982 -14.454 -9.698 1.00 78.50 97 VAL A O 1
ATOM 766 N N . ARG A 1 98 ? 0.409 -15.872 -10.452 1.00 78.88 98 ARG A N 1
ATOM 767 C CA . ARG A 1 98 ? 0.919 -15.872 -11.836 1.00 78.88 98 ARG A CA 1
ATOM 768 C C . ARG A 1 98 ? 0.737 -14.518 -12.506 1.00 78.88 98 ARG A C 1
ATOM 770 O O . ARG A 1 98 ? 1.602 -14.118 -13.280 1.00 78.88 98 ARG A O 1
ATOM 777 N N . GLU A 1 99 ? -0.364 -13.843 -12.200 1.00 83.44 99 GLU A N 1
ATOM 778 C CA . GLU A 1 99 ? -0.680 -12.516 -12.723 1.00 83.44 99 GLU A CA 1
ATOM 779 C C . GLU A 1 99 ? 0.365 -11.498 -12.250 1.00 83.44 99 GLU A C 1
ATOM 781 O O . GLU A 1 99 ? 1.046 -10.900 -13.083 1.00 83.44 99 GLU A O 1
ATOM 786 N N . PHE A 1 100 ? 0.608 -11.402 -10.937 1.00 81.62 100 PHE A N 1
ATOM 787 C CA . PHE A 1 100 ? 1.593 -10.463 -10.383 1.00 81.62 100 PHE A CA 1
ATOM 788 C C . PHE A 1 100 ? 3.045 -10.815 -10.741 1.00 81.62 100 PHE A C 1
ATOM 790 O O . PHE A 1 100 ? 3.870 -9.923 -10.922 1.00 81.62 100 PHE A O 1
ATOM 797 N N . LEU A 1 101 ? 3.379 -12.101 -10.905 1.00 79.12 101 LEU A N 1
ATOM 798 C CA . LEU A 1 101 ? 4.706 -12.515 -11.377 1.00 79.12 101 LEU A CA 1
ATOM 799 C C . LEU A 1 101 ? 4.946 -12.106 -12.839 1.00 79.12 101 LEU A C 1
ATOM 801 O O . LEU A 1 101 ? 6.047 -11.685 -13.193 1.00 79.12 101 LEU A O 1
ATOM 805 N N . HIS A 1 102 ? 3.930 -12.239 -13.694 1.00 81.88 102 HIS A N 1
ATOM 806 C CA . HIS A 1 102 ? 4.017 -11.799 -15.083 1.00 81.88 102 HIS A CA 1
ATOM 807 C C . HIS A 1 102 ? 4.132 -10.274 -15.171 1.00 81.88 102 HIS A C 1
ATOM 809 O O . HIS A 1 102 ? 4.981 -9.761 -15.898 1.00 81.88 102 HIS A O 1
ATOM 815 N N . GLU A 1 103 ? 3.335 -9.556 -14.382 1.00 83.00 103 GLU A N 1
ATOM 816 C CA . GLU A 1 103 ? 3.359 -8.095 -14.310 1.00 83.00 103 GLU A CA 1
ATOM 817 C C . GLU A 1 103 ? 4.730 -7.563 -13.870 1.00 83.00 103 GLU A C 1
ATOM 819 O O . GLU A 1 103 ? 5.314 -6.709 -14.539 1.00 83.00 103 GLU A O 1
ATOM 824 N N . MET A 1 104 ? 5.308 -8.155 -12.822 1.00 81.19 104 MET A N 1
ATOM 825 C CA . MET A 1 104 ? 6.663 -7.860 -12.361 1.00 81.19 104 MET A CA 1
ATOM 826 C C . MET A 1 104 ? 7.710 -7.986 -13.485 1.00 81.19 104 MET A C 1
ATOM 828 O O . MET A 1 104 ? 8.575 -7.120 -13.636 1.00 81.19 104 MET A O 1
ATOM 832 N N . GLN A 1 105 ? 7.621 -9.044 -14.300 1.00 81.12 105 GLN A N 1
ATOM 833 C CA . GLN A 1 105 ? 8.542 -9.290 -15.415 1.00 81.12 105 GLN A CA 1
ATOM 834 C C . GLN A 1 105 ? 8.371 -8.284 -16.556 1.00 81.12 105 GLN A C 1
ATOM 836 O O . GLN A 1 105 ? 9.366 -7.828 -17.122 1.00 81.12 105 GLN A O 1
ATOM 841 N N . VAL A 1 106 ? 7.127 -7.918 -16.882 1.00 80.12 106 VAL A N 1
ATOM 842 C CA . VAL A 1 106 ? 6.818 -6.888 -17.887 1.00 80.12 106 VAL A CA 1
ATOM 843 C C . VAL A 1 106 ? 7.361 -5.521 -17.455 1.00 80.12 106 VAL A C 1
ATOM 845 O O . VAL A 1 106 ? 7.855 -4.773 -18.296 1.00 80.12 106 VAL A O 1
ATOM 848 N N . MET A 1 107 ? 7.372 -5.225 -16.149 1.00 76.25 107 MET A N 1
ATOM 849 C CA . MET A 1 107 ? 8.005 -4.024 -15.582 1.00 76.25 107 MET A CA 1
ATOM 850 C C . MET A 1 107 ? 9.546 -4.083 -15.538 1.00 76.25 107 MET A C 1
ATOM 852 O O . MET A 1 107 ? 10.190 -3.158 -15.045 1.00 76.25 107 MET A O 1
ATOM 856 N N . GLY A 1 108 ? 10.164 -5.145 -16.063 1.00 76.06 108 GLY A N 1
ATOM 857 C CA . GLY A 1 108 ? 11.620 -5.290 -16.152 1.00 76.06 108 GLY A CA 1
ATOM 858 C C . GLY A 1 108 ? 12.288 -5.790 -14.869 1.00 76.06 108 GLY A C 1
ATOM 859 O O . GLY A 1 108 ? 13.514 -5.926 -14.831 1.00 76.06 108 GLY A O 1
ATOM 860 N N . PHE A 1 109 ? 11.510 -6.113 -13.834 1.00 71.62 109 PHE A N 1
ATOM 861 C CA . PHE A 1 109 ? 12.022 -6.724 -12.615 1.00 71.62 109 PHE A CA 1
ATOM 862 C C . PHE A 1 109 ? 12.109 -8.241 -12.793 1.00 71.62 109 PHE A C 1
ATOM 864 O O . PHE A 1 109 ? 11.151 -8.905 -13.183 1.00 71.62 109 PHE A O 1
ATOM 871 N N . LYS A 1 110 ? 13.272 -8.822 -12.493 1.00 70.69 110 LYS A N 1
ATOM 872 C CA . LYS A 1 110 ? 13.421 -10.280 -12.450 1.00 70.69 110 LYS A CA 1
ATOM 873 C C . LYS A 1 110 ? 13.113 -10.776 -11.039 1.00 70.69 110 LYS A C 1
ATOM 875 O O . LYS A 1 110 ? 13.727 -10.257 -10.104 1.00 70.69 110 LYS A O 1
ATOM 880 N N . PRO A 1 111 ? 12.216 -11.767 -10.874 1.00 63.84 111 PRO A N 1
ATOM 881 C CA . PRO A 1 111 ? 12.078 -12.480 -9.611 1.00 63.84 111 PRO A CA 1
ATOM 882 C C . PRO A 1 111 ? 13.454 -12.989 -9.184 1.00 63.84 111 PRO A C 1
ATOM 884 O O . PRO A 1 111 ? 14.225 -13.465 -10.023 1.00 63.84 111 PRO A O 1
ATOM 887 N N . ASN A 1 112 ? 13.793 -12.834 -7.908 1.00 61.53 112 ASN A N 1
ATOM 888 C CA . ASN A 1 112 ? 15.018 -13.425 -7.388 1.00 61.53 112 ASN A CA 1
ATOM 889 C C . ASN A 1 112 ? 14.912 -14.958 -7.466 1.00 61.53 112 ASN A C 1
ATOM 891 O O . ASN A 1 112 ? 13.847 -15.523 -7.227 1.00 61.53 112 ASN A O 1
ATOM 895 N N . SER A 1 113 ? 16.008 -15.591 -7.896 1.00 50.09 113 SER A N 1
ATOM 896 C CA . SER A 1 113 ? 16.113 -17.045 -8.064 1.00 50.09 113 SER A CA 1
ATOM 897 C C . SER A 1 113 ? 16.232 -17.782 -6.738 1.00 50.09 113 SER A C 1
ATOM 899 O O . SER A 1 113 ? 16.701 -17.163 -5.757 1.00 50.09 113 SER A O 1
#

InterPro domains:
  IPR002885 Pentatricopeptide repeat [PF01535] (4-32)
  IPR002885 Pentatricopeptide repeat [PF01535] (33-45)
  IPR002885 Pentatricopeptide repeat [PF01535] (48-75)
  IPR002885 Pentatricopeptide repeat [PF01535] (79-109)
  IPR002885 Pentatricopeptide repeat [PS51375] (46-80)
  IPR002885 Pentatricopeptide repeat [TIGR00756] (4-33)
  IPR002885 Pentatricopeptide repeat [TIGR00756] (48-74)
  IPR002885 Pentatricopeptide repeat [TIGR00756] (80-113)
  IPR011990 Tetratricopeptide-like helical domain superfamily [G3DSA:1.25.40.10] (1-46)
  IPR011990 Tetratricopeptide-like helical domain superfamily [G3DSA:1.25.40.10] (47-113)
  IPR046960 Pentatricopeptide repeat-containing protein At4g14850-like, plant [PTHR47926] (1-113)

Foldseek 3Di:
DPVLLVQLLVCLVVLVLVSSVVSQVPPPDRDPSSVVSNVSSVVVDDQVVLLVVLLVCLVVLVLVVSVVSLVSHPDHDLSSLQSNLVSCVVNVVVVVNVVSQVVCVVVVHDNDD

Radius of gyration: 15.07 Å; chains: 1; bounding box: 31×35×37 Å

Organism: Papaver nudicaule (NCBI:txid74823)

Sequence (113 aa):
MFVVNGLITCYARLEELGLARKLFDQVQERDIVSWNSMIAGYSQCDGISYGCMIFGYMNHGFVDEALELFREMKNPGLSTWNSLISGLVQNNHHGCVREFLHEMQVMGFK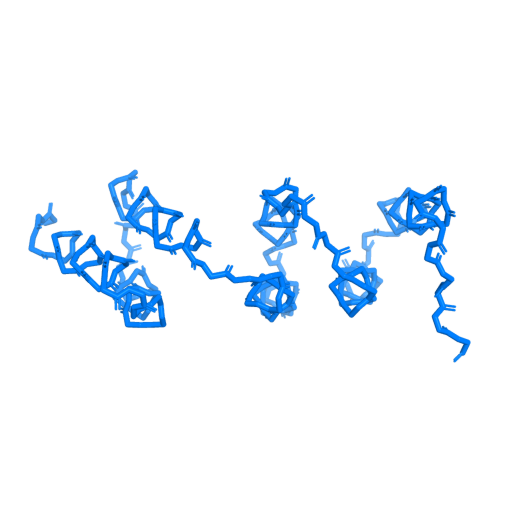PNS

pLDDT: mean 70.28, std 7.5, range [50.09, 83.44]

Secondary structure (DSSP, 8-state):
--HHHHHHHHHHHTT-HHHHHHHHHT-SS--HHHHHHHHHHHTTS-THHHHHHHHHHHHTT-HHHHHHHHHT-SS--HHHHHHHHHHHHHTT-HHHHHHHHHHHHHTTPPPP-